Protein AF-V9LTD0-F1 (afdb_monomer)

Structure (mmCIF, N/CA/C/O backbone):
data_AF-V9LTD0-F1
#
_entry.id   AF-V9LTD0-F1
#
loop_
_atom_site.group_PDB
_atom_site.id
_atom_site.type_symbol
_atom_site.label_atom_id
_atom_site.label_alt_id
_atom_site.label_comp_id
_atom_site.label_asym_id
_atom_site.label_entity_id
_atom_site.label_seq_id
_atom_site.pdbx_PDB_ins_code
_atom_site.Cartn_x
_atom_site.Cartn_y
_atom_site.Cartn_z
_atom_site.occupancy
_atom_site.B_iso_or_equiv
_atom_site.auth_seq_id
_atom_site.auth_comp_id
_atom_site.auth_asym_id
_atom_site.auth_atom_id
_atom_site.pdbx_PDB_model_num
ATOM 1 N N . ALA A 1 1 ? -18.388 12.208 -6.194 1.00 43.16 1 ALA A N 1
ATOM 2 C CA . ALA A 1 1 ? -17.967 12.285 -4.782 1.00 43.16 1 ALA A CA 1
ATOM 3 C C . ALA A 1 1 ? -17.238 10.993 -4.446 1.00 43.16 1 ALA A C 1
ATOM 5 O O . ALA A 1 1 ? -17.879 9.949 -4.429 1.00 43.16 1 ALA A O 1
ATOM 6 N N . HIS A 1 2 ? -15.911 11.019 -4.291 1.00 52.38 2 HIS A N 1
ATOM 7 C CA . HIS A 1 2 ? -15.194 9.828 -3.833 1.00 52.38 2 HIS A CA 1
ATOM 8 C C . HIS A 1 2 ? -15.610 9.573 -2.387 1.00 52.38 2 HIS A C 1
ATOM 10 O O . HIS A 1 2 ? -15.352 10.388 -1.504 1.00 52.38 2 HIS A O 1
ATOM 16 N N . SER A 1 3 ? -16.346 8.486 -2.173 1.00 54.38 3 SER A N 1
ATOM 17 C CA . SER A 1 3 ? -16.672 8.011 -0.838 1.00 54.38 3 SER A CA 1
ATOM 18 C C . SER A 1 3 ? -15.356 7.547 -0.219 1.00 54.38 3 SER A C 1
ATOM 20 O O . SER A 1 3 ? -14.831 6.500 -0.590 1.00 54.38 3 SER A O 1
ATOM 22 N N . PHE A 1 4 ? -14.756 8.378 0.635 1.00 58.94 4 PHE A N 1
ATOM 23 C CA . PHE A 1 4 ? -13.577 7.998 1.404 1.00 58.94 4 PHE A CA 1
ATOM 24 C C . PHE A 1 4 ? -14.016 6.949 2.422 1.00 58.94 4 PHE A C 1
ATOM 26 O O . PHE A 1 4 ? -14.461 7.266 3.524 1.00 58.94 4 PHE A O 1
ATOM 33 N N . ARG A 1 5 ? -13.971 5.685 2.005 1.00 71.19 5 ARG A N 1
ATOM 34 C CA . ARG A 1 5 ? -14.262 4.543 2.859 1.00 71.19 5 ARG A CA 1
ATOM 35 C C . ARG A 1 5 ? -12.978 4.136 3.571 1.00 71.19 5 ARG A C 1
ATOM 37 O O . ARG A 1 5 ? -11.934 4.004 2.940 1.00 71.19 5 ARG A O 1
ATOM 44 N N . ALA A 1 6 ? -13.069 3.925 4.880 1.00 74.44 6 ALA A N 1
ATOM 45 C CA . ALA A 1 6 ? -12.001 3.274 5.620 1.00 74.44 6 ALA A CA 1
ATOM 46 C C . ALA A 1 6 ? -11.857 1.832 5.110 1.00 74.44 6 ALA A C 1
ATOM 48 O O . ALA A 1 6 ? -12.822 1.066 5.141 1.00 74.44 6 ALA A O 1
ATOM 49 N N . LEU A 1 7 ? -10.672 1.506 4.600 1.00 80.94 7 LEU A N 1
ATOM 50 C CA . LEU A 1 7 ? -10.316 0.162 4.157 1.00 80.94 7 LEU A CA 1
ATOM 51 C C . LEU A 1 7 ? -10.086 -0.735 5.375 1.00 80.94 7 LEU A C 1
ATOM 53 O O . LEU A 1 7 ? -9.609 -0.277 6.418 1.00 80.94 7 LEU A O 1
ATOM 57 N N . THR A 1 8 ? -10.440 -2.005 5.237 1.00 85.38 8 THR A N 1
ATOM 58 C CA . THR A 1 8 ? -10.159 -3.037 6.240 1.00 85.38 8 THR A CA 1
ATOM 59 C C . THR A 1 8 ? -8.689 -3.463 6.183 1.00 85.38 8 THR A C 1
ATOM 61 O O . THR A 1 8 ? -7.999 -3.225 5.190 1.00 85.38 8 THR A O 1
ATOM 64 N N . VAL A 1 9 ? -8.191 -4.093 7.250 1.00 83.25 9 VAL A N 1
ATOM 65 C CA . VAL A 1 9 ? -6.818 -4.623 7.304 1.00 83.25 9 VAL A CA 1
ATOM 66 C C . VAL A 1 9 ? -6.497 -5.557 6.120 1.00 83.25 9 VAL A C 1
ATOM 68 O O . VAL A 1 9 ? -5.487 -5.303 5.463 1.00 83.25 9 VAL A O 1
ATOM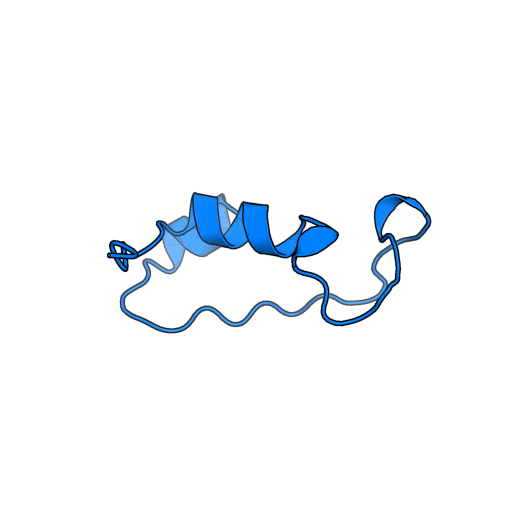 71 N N . PRO A 1 10 ? -7.334 -6.555 5.758 1.00 85.25 10 PRO A N 1
ATOM 72 C CA . PRO A 1 10 ? -7.072 -7.414 4.597 1.00 85.25 10 PRO A CA 1
ATOM 73 C C . PRO A 1 10 ? -6.992 -6.644 3.272 1.00 85.25 10 PRO A C 1
ATOM 75 O O . PRO A 1 10 ? -6.122 -6.915 2.446 1.00 85.25 10 PRO A O 1
ATOM 78 N N . GLU A 1 11 ? -7.864 -5.653 3.066 1.00 85.75 11 GLU A N 1
ATOM 79 C CA . GLU A 1 11 ? -7.846 -4.831 1.849 1.00 85.75 11 GLU A CA 1
ATOM 80 C C . GLU A 1 11 ? -6.568 -3.984 1.758 1.00 85.75 11 GLU A C 1
ATOM 82 O O . GLU A 1 11 ? -6.005 -3.837 0.672 1.00 85.75 11 GLU A O 1
ATOM 87 N N . LEU A 1 12 ? -6.078 -3.460 2.888 1.00 85.56 12 LEU A N 1
ATOM 88 C CA . LEU A 1 12 ? -4.808 -2.732 2.952 1.00 85.56 12 LEU A CA 1
ATOM 89 C C . LEU A 1 12 ? -3.622 -3.649 2.647 1.00 85.56 12 LEU A C 1
ATOM 91 O O . LEU A 1 12 ? -2.754 -3.270 1.860 1.00 85.56 12 LEU A O 1
ATOM 95 N N . THR A 1 13 ? -3.594 -4.858 3.213 1.00 85.94 13 THR A N 1
ATOM 96 C CA . THR A 1 13 ? -2.500 -5.803 2.968 1.00 85.94 13 THR A CA 1
ATOM 97 C C . THR A 1 13 ? -2.452 -6.252 1.515 1.00 85.94 13 THR A C 1
ATOM 99 O O . THR A 1 13 ? -1.385 -6.222 0.905 1.00 85.94 13 THR A O 1
ATOM 102 N N . GLN A 1 14 ? -3.598 -6.552 0.902 1.00 85.38 14 GLN A N 1
ATOM 103 C CA . GLN A 1 14 ? -3.648 -6.868 -0.528 1.00 85.38 14 GLN A CA 1
ATOM 104 C C . GLN A 1 14 ? -3.171 -5.704 -1.400 1.00 85.38 14 GLN A C 1
ATOM 106 O O . GLN A 1 14 ? -2.429 -5.915 -2.359 1.00 85.38 14 GLN A O 1
ATOM 111 N N . GLN A 1 15 ? -3.552 -4.470 -1.059 1.00 84.62 15 GLN A N 1
ATOM 112 C CA . GLN A 1 15 ? -3.123 -3.286 -1.801 1.00 84.62 15 GLN A CA 1
ATOM 113 C C . GLN A 1 15 ? -1.615 -3.040 -1.720 1.00 84.62 15 GLN A C 1
ATOM 115 O O . GLN A 1 15 ? -1.054 -2.541 -2.697 1.00 84.62 15 GLN A O 1
ATOM 120 N N . MET A 1 16 ? -0.955 -3.403 -0.614 1.00 83.56 16 MET A N 1
ATOM 121 C CA . MET A 1 16 ? 0.508 -3.305 -0.494 1.00 83.56 16 MET A CA 1
ATOM 122 C C . MET A 1 16 ? 1.242 -4.188 -1.511 1.00 83.56 16 MET A C 1
ATOM 124 O O . MET A 1 16 ? 2.336 -3.831 -1.948 1.00 83.56 16 MET A O 1
ATOM 128 N N . PHE A 1 17 ? 0.633 -5.303 -1.918 1.00 80.44 17 PHE A N 1
ATOM 129 C CA . PHE A 1 17 ? 1.174 -6.232 -2.909 1.00 80.44 17 PHE A CA 1
ATOM 130 C C . PHE A 1 17 ? 0.565 -6.049 -4.314 1.00 80.44 17 PHE A C 1
ATOM 132 O O . PHE A 1 17 ? 0.751 -6.912 -5.171 1.00 80.44 17 PHE A O 1
ATOM 139 N N . ASP A 1 18 ? -0.137 -4.944 -4.604 1.00 83.62 18 ASP A N 1
ATOM 140 C CA . ASP A 1 18 ? -0.592 -4.608 -5.968 1.00 83.62 18 ASP A CA 1
ATOM 141 C C . ASP A 1 18 ? 0.400 -3.650 -6.658 1.00 83.62 18 ASP A C 1
ATOM 143 O O . ASP A 1 18 ? 0.685 -2.575 -6.117 1.00 83.62 18 ASP A O 1
ATOM 147 N N . PRO A 1 19 ? 0.974 -4.007 -7.832 1.00 78.44 19 PRO A N 1
ATOM 148 C CA . PRO A 1 19 ? 2.026 -3.207 -8.464 1.00 78.44 19 PRO A CA 1
ATOM 149 C C . PRO A 1 19 ? 1.543 -1.821 -8.872 1.00 78.44 19 PRO A C 1
ATOM 151 O O . PRO A 1 19 ? 2.352 -0.906 -9.010 1.00 78.44 19 PRO A O 1
ATOM 154 N N . LYS A 1 20 ? 0.225 -1.628 -8.982 1.00 82.00 20 LYS A N 1
ATOM 155 C CA . LYS A 1 20 ? -0.389 -0.318 -9.222 1.00 82.00 20 LYS A CA 1
ATOM 156 C C . LYS A 1 20 ? -0.178 0.673 -8.079 1.00 82.00 20 LYS A C 1
ATOM 158 O O . LYS A 1 20 ? -0.174 1.873 -8.331 1.00 82.00 20 LYS A O 1
ATOM 163 N N . ASN A 1 21 ? -0.014 0.185 -6.850 1.00 83.50 21 ASN A N 1
ATOM 164 C CA . ASN A 1 21 ? 0.192 1.023 -5.667 1.00 83.50 21 ASN A CA 1
ATOM 165 C C . ASN A 1 21 ? 1.679 1.201 -5.328 1.00 83.50 21 ASN A C 1
ATOM 167 O O . ASN A 1 21 ? 2.018 1.865 -4.347 1.00 83.50 21 ASN A O 1
ATOM 171 N N . MET A 1 22 ? 2.581 0.617 -6.123 1.00 80.56 22 MET A N 1
ATOM 172 C CA . MET A 1 22 ? 4.011 0.798 -5.936 1.00 80.56 22 MET A CA 1
ATOM 173 C C . MET A 1 22 ? 4.412 2.208 -6.382 1.00 80.56 22 MET A C 1
ATOM 175 O O . MET A 1 22 ? 4.155 2.628 -7.506 1.00 80.56 22 MET A O 1
ATOM 179 N N . MET A 1 23 ? 5.106 2.933 -5.506 1.00 82.12 23 MET A N 1
ATOM 180 C CA . MET A 1 23 ? 5.619 4.280 -5.801 1.00 82.12 23 MET A CA 1
ATOM 181 C C . MET A 1 23 ? 6.785 4.281 -6.808 1.00 82.12 23 MET A C 1
ATOM 183 O O . MET A 1 23 ? 7.240 5.342 -7.229 1.00 82.1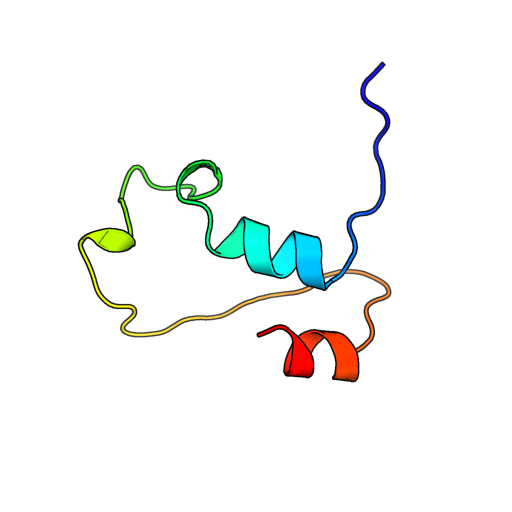2 23 MET A O 1
ATOM 187 N N . ALA A 1 24 ? 7.283 3.101 -7.180 1.00 79.12 24 ALA A N 1
ATOM 188 C CA . ALA A 1 24 ? 8.303 2.897 -8.197 1.00 79.12 24 ALA A CA 1
ATOM 189 C C . ALA A 1 24 ? 7.723 2.051 -9.336 1.00 79.12 24 ALA A C 1
ATOM 191 O O . ALA A 1 24 ? 6.968 1.113 -9.085 1.00 79.12 24 ALA A O 1
ATOM 192 N N . ALA A 1 25 ? 8.117 2.345 -10.577 1.00 76.31 25 ALA A N 1
ATOM 193 C CA . ALA A 1 25 ? 7.722 1.590 -11.769 1.00 76.31 25 ALA A CA 1
ATOM 194 C C . ALA A 1 25 ? 8.482 0.252 -11.873 1.00 76.31 25 ALA A C 1
ATOM 196 O O . ALA A 1 25 ? 9.171 -0.019 -12.856 1.00 76.31 25 ALA A O 1
ATOM 197 N N . SER A 1 26 ? 8.374 -0.567 -10.831 1.00 70.56 26 SER A N 1
ATOM 198 C CA . SER A 1 26 ? 9.023 -1.866 -10.705 1.00 70.56 26 SER A CA 1
ATOM 199 C C . SER A 1 26 ? 7.958 -2.916 -10.423 1.00 70.56 26 SER A C 1
ATOM 201 O O . SER A 1 26 ? 7.249 -2.828 -9.423 1.00 70.56 26 SER A O 1
ATOM 203 N N . ASP A 1 27 ? 7.849 -3.919 -11.291 1.00 74.38 27 ASP A N 1
ATOM 204 C CA . ASP A 1 27 ? 6.959 -5.054 -11.057 1.00 74.38 27 ASP A CA 1
ATOM 205 C C . ASP A 1 27 ? 7.653 -6.061 -10.133 1.00 74.38 27 ASP A C 1
ATOM 207 O O . ASP A 1 27 ? 8.616 -6.731 -10.511 1.00 74.38 27 ASP A O 1
ATOM 211 N N . PHE A 1 28 ? 7.169 -6.168 -8.901 1.00 69.19 28 PHE A N 1
ATOM 212 C CA . PHE A 1 28 ? 7.679 -7.115 -7.909 1.00 69.19 28 PHE A CA 1
ATOM 213 C C . PHE A 1 28 ? 7.424 -8.580 -8.267 1.00 69.19 28 PHE A C 1
ATOM 215 O O . PHE A 1 28 ? 8.073 -9.450 -7.691 1.00 69.19 28 PHE A O 1
ATOM 222 N N . ARG A 1 29 ? 6.566 -8.879 -9.253 1.00 78.44 29 ARG A N 1
ATOM 223 C CA . ARG A 1 29 ? 6.431 -10.242 -9.800 1.00 78.44 29 ARG A CA 1
ATOM 224 C C . ARG A 1 29 ? 7.694 -10.698 -10.529 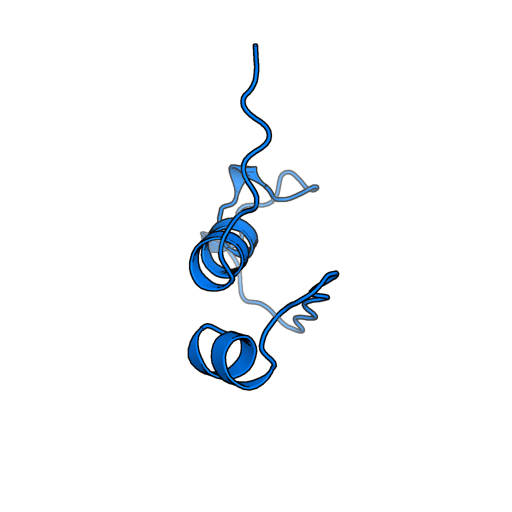1.00 78.44 29 ARG A C 1
ATOM 226 O O . ARG A 1 29 ? 7.936 -11.896 -10.630 1.00 78.44 29 ARG A O 1
ATOM 233 N N . ASN A 1 30 ? 8.509 -9.755 -11.001 1.00 80.88 30 ASN A N 1
ATOM 234 C CA . ASN A 1 30 ? 9.762 -10.041 -11.698 1.00 80.88 30 ASN A CA 1
ATOM 235 C C . ASN A 1 30 ? 10.970 -10.140 -10.747 1.00 80.88 30 ASN A C 1
ATOM 237 O O . ASN A 1 30 ? 12.096 -10.326 -11.209 1.00 80.88 30 ASN A O 1
ATOM 241 N N . GLY A 1 31 ? 10.766 -10.016 -9.431 1.00 80.44 31 GLY A N 1
ATOM 242 C CA . GLY A 1 31 ? 11.831 -10.014 -8.429 1.00 80.44 31 GLY A CA 1
ATOM 243 C C . GLY A 1 31 ? 11.488 -10.818 -7.177 1.00 80.44 31 GLY A C 1
ATOM 244 O O . GLY A 1 31 ? 10.475 -11.506 -7.101 1.00 80.44 31 GLY A O 1
ATOM 245 N N . ARG A 1 32 ? 12.367 -10.749 -6.175 1.00 81.81 32 ARG A N 1
ATOM 246 C CA . ARG A 1 32 ? 12.126 -11.291 -4.832 1.00 81.81 32 ARG A CA 1
ATOM 247 C C . ARG A 1 32 ? 12.372 -10.191 -3.815 1.00 81.81 32 ARG A C 1
ATOM 249 O O . ARG A 1 32 ? 13.310 -9.410 -3.973 1.00 81.81 32 ARG A O 1
ATOM 256 N N . TYR A 1 33 ? 11.554 -10.145 -2.773 1.00 81.75 33 TYR A N 1
ATOM 257 C CA . TYR A 1 33 ? 11.782 -9.230 -1.665 1.00 81.75 33 TYR A CA 1
ATOM 258 C C . TYR A 1 33 ? 12.990 -9.688 -0.844 1.00 81.75 33 TYR A C 1
ATOM 260 O O . TYR A 1 33 ? 13.042 -10.829 -0.393 1.00 81.75 33 TYR A O 1
ATOM 268 N N . LEU A 1 34 ? 13.965 -8.797 -0.659 1.00 86.62 34 LEU A N 1
ATOM 269 C CA . LEU A 1 34 ? 15.098 -9.028 0.241 1.00 86.62 34 LEU A CA 1
ATOM 270 C C . LEU A 1 34 ? 14.729 -8.669 1.686 1.00 86.62 34 LEU A C 1
ATOM 272 O O . LEU A 1 34 ? 15.073 -9.386 2.619 1.00 86.62 34 LEU A O 1
ATOM 276 N N . THR A 1 35 ? 14.012 -7.558 1.853 1.00 82.69 35 THR A N 1
ATOM 277 C CA . THR A 1 35 ? 13.465 -7.067 3.117 1.00 82.69 35 THR A CA 1
ATOM 278 C C . THR A 1 35 ? 12.126 -6.378 2.845 1.00 82.69 35 THR A C 1
ATOM 280 O O . THR A 1 35 ? 11.973 -5.673 1.845 1.00 82.69 35 THR A O 1
ATOM 283 N N . CYS A 1 36 ? 11.152 -6.574 3.732 1.00 81.69 36 CYS A N 1
ATOM 284 C CA . CYS A 1 36 ? 9.853 -5.902 3.697 1.00 81.69 36 CYS A CA 1
ATOM 285 C C . CYS A 1 36 ? 9.592 -5.243 5.050 1.00 81.69 36 CYS A C 1
ATOM 287 O O . CYS A 1 36 ? 9.905 -5.817 6.090 1.00 81.69 36 CYS A O 1
ATOM 289 N N . SER A 1 37 ? 8.996 -4.053 5.037 1.00 83.88 37 SER A N 1
ATOM 290 C CA . SER A 1 37 ? 8.479 -3.391 6.234 1.00 83.88 37 SER A CA 1
ATOM 291 C C . SER A 1 37 ? 7.127 -2.777 5.897 1.00 83.88 37 SER A C 1
ATOM 293 O O . SER A 1 37 ? 7.015 -2.042 4.915 1.00 83.88 37 SER A O 1
ATOM 295 N N . ALA A 1 38 ? 6.106 -3.104 6.687 1.00 85.25 38 ALA A N 1
ATOM 296 C CA . ALA A 1 38 ? 4.755 -2.576 6.544 1.00 85.25 38 ALA A CA 1
ATOM 297 C C . ALA A 1 38 ? 4.401 -1.753 7.784 1.00 85.25 38 ALA A C 1
ATOM 299 O O . ALA A 1 38 ? 4.589 -2.199 8.915 1.00 85.25 38 ALA A O 1
ATOM 300 N N . ILE A 1 39 ? 3.889 -0.540 7.574 1.00 86.50 39 ILE A N 1
ATOM 301 C CA . ILE A 1 39 ? 3.499 0.368 8.655 1.00 86.50 39 ILE A CA 1
ATOM 302 C C . 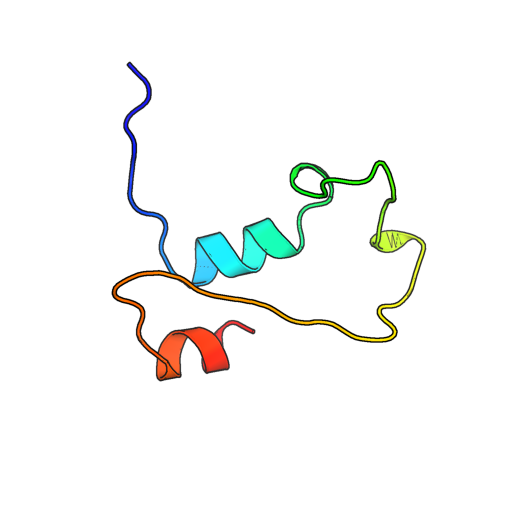ILE A 1 39 ? 2.002 0.637 8.536 1.00 86.50 39 ILE A C 1
ATOM 304 O O . ILE A 1 39 ? 1.564 1.441 7.713 1.00 86.50 39 ILE A O 1
ATOM 308 N N . PHE A 1 40 ? 1.218 -0.009 9.395 1.00 84.81 40 PHE A N 1
ATOM 309 C CA . PHE A 1 40 ? -0.217 0.236 9.508 1.00 84.81 40 PHE A CA 1
ATOM 310 C C . PHE A 1 40 ? -0.468 1.421 10.445 1.00 84.81 40 PHE A C 1
ATOM 312 O O . PHE A 1 40 ? 0.048 1.474 11.561 1.00 84.81 40 PHE A O 1
ATOM 319 N N . ARG A 1 41 ? -1.261 2.399 9.996 1.00 82.69 41 ARG A N 1
ATOM 320 C CA . ARG A 1 41 ? -1.605 3.600 10.7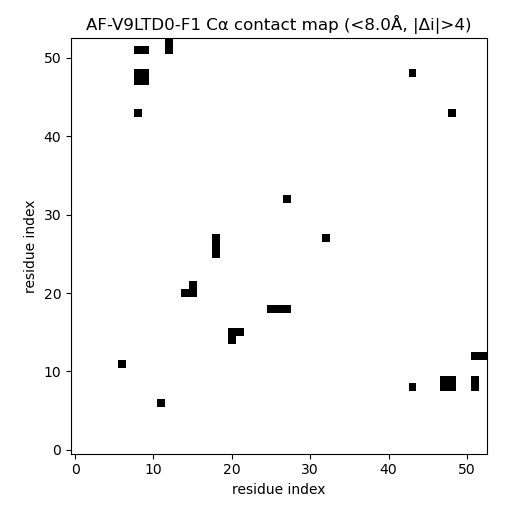74 1.00 82.69 41 ARG A CA 1
ATOM 321 C C . ARG A 1 41 ? -3.114 3.659 10.983 1.00 82.69 41 ARG A C 1
ATOM 323 O O . ARG A 1 41 ? -3.865 3.600 10.018 1.00 82.69 41 ARG A O 1
ATOM 330 N N . GLY A 1 42 ? -3.553 3.835 12.229 1.00 85.19 42 GLY A N 1
ATOM 331 C CA . GLY A 1 42 ? -4.969 3.983 12.584 1.00 85.19 42 GLY A CA 1
ATOM 332 C C . GLY A 1 42 ? -5.417 3.020 13.682 1.00 85.19 42 GLY A C 1
ATOM 333 O O . GLY A 1 42 ? -4.596 2.393 14.346 1.00 85.19 42 GLY A O 1
ATOM 334 N N . LYS A 1 43 ? -6.737 2.916 13.883 1.00 79.81 43 LYS A N 1
ATOM 335 C CA . LYS A 1 43 ? -7.342 1.926 14.787 1.00 79.81 43 LYS A CA 1
ATOM 336 C C . LYS A 1 43 ? -7.393 0.569 14.082 1.00 79.81 43 LYS A C 1
ATOM 338 O O . LYS A 1 43 ? -8.408 0.227 13.487 1.00 79.81 43 LYS A O 1
ATOM 343 N N . VAL A 1 44 ? -6.284 -0.159 14.125 1.00 82.75 44 VAL A N 1
ATOM 344 C CA 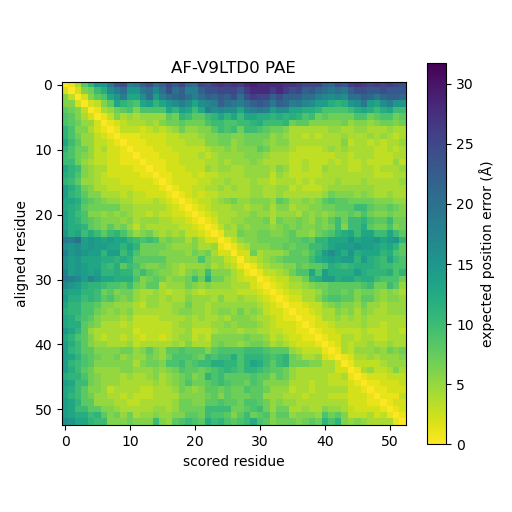. VAL A 1 44 ? -6.140 -1.496 13.535 1.00 82.75 44 VAL A CA 1
ATOM 345 C C . VAL A 1 44 ? -5.921 -2.535 14.632 1.00 82.75 44 VAL A C 1
ATOM 347 O O . VAL A 1 44 ? -5.283 -2.254 15.647 1.00 82.75 44 VAL A O 1
ATOM 350 N N . SER A 1 45 ? -6.472 -3.732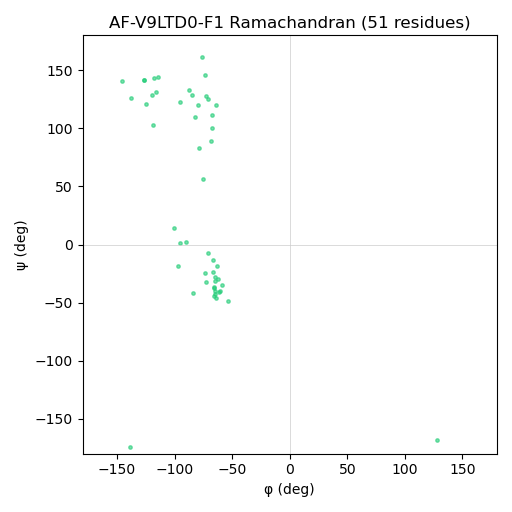 14.446 1.00 84.31 45 SER A N 1
ATOM 351 C CA . SER A 1 45 ? -6.227 -4.864 15.339 1.00 84.31 45 SER A CA 1
ATOM 352 C C . SER A 1 45 ? -4.881 -5.498 14.996 1.00 84.31 45 SER A C 1
ATOM 354 O O . SER A 1 45 ? -4.707 -5.989 13.885 1.00 84.31 45 SER A O 1
ATOM 356 N N . MET A 1 46 ? -3.940 -5.534 15.945 1.00 83.25 46 MET A N 1
ATOM 357 C CA . MET A 1 46 ? -2.625 -6.159 15.720 1.00 83.25 46 MET A CA 1
ATOM 358 C C . MET A 1 46 ? -2.738 -7.641 15.339 1.00 83.25 46 MET A C 1
ATOM 360 O O . MET A 1 46 ? -1.989 -8.114 14.496 1.00 83.25 46 MET A O 1
ATOM 364 N N . LYS A 1 47 ? -3.720 -8.352 15.907 1.00 85.50 47 LYS A N 1
ATOM 365 C CA . LYS A 1 47 ? -3.979 -9.763 15.589 1.00 85.50 47 LYS A CA 1
ATOM 366 C C . LYS A 1 47 ? -4.423 -9.952 14.136 1.00 85.50 47 LYS A C 1
ATOM 368 O O . LYS A 1 47 ? -4.035 -10.916 13.500 1.00 85.50 47 LYS A O 1
ATOM 373 N N . GLU A 1 48 ? -5.260 -9.050 13.630 1.00 83.19 48 GLU A N 1
ATOM 374 C CA . GLU A 1 48 ? -5.754 -9.119 12.249 1.00 83.19 48 GLU A CA 1
ATOM 375 C C . GLU A 1 48 ? -4.657 -8.741 11.249 1.00 83.19 48 GLU A C 1
ATOM 377 O O . GLU A 1 48 ? -4.607 -9.285 10.156 1.00 83.19 48 GLU A O 1
ATOM 382 N N . VAL A 1 49 ? -3.752 -7.839 11.639 1.00 83.69 49 VAL A N 1
ATOM 383 C CA . VAL A 1 49 ? -2.572 -7.493 10.840 1.00 83.69 49 VAL A CA 1
ATOM 384 C C . VAL A 1 49 ? -1.637 -8.692 10.700 1.00 83.69 49 VAL A C 1
ATOM 386 O O . VAL A 1 49 ? -1.200 -8.972 9.592 1.00 83.69 49 VAL A O 1
ATOM 389 N N . GLU A 1 50 ? -1.362 -9.407 11.792 1.00 84.00 50 GLU A N 1
ATOM 390 C CA . GLU A 1 50 ? -0.511 -10.605 11.774 1.00 84.00 50 GLU A CA 1
ATOM 391 C C . GLU A 1 50 ? -1.130 -11.760 10.973 1.00 84.00 50 GLU A C 1
ATOM 393 O O . GLU A 1 50 ? -0.416 -12.464 10.278 1.00 84.00 50 GLU A O 1
ATOM 398 N N . ASP A 1 51 ? -2.452 -11.938 11.029 1.00 85.31 51 ASP A N 1
ATOM 399 C CA . ASP A 1 51 ? -3.148 -13.009 10.298 1.00 85.31 51 ASP A CA 1
ATOM 400 C C . ASP A 1 51 ? -3.235 -12.751 8.780 1.00 85.31 51 ASP A C 1
ATOM 402 O O . ASP A 1 51 ? -3.389 -13.681 7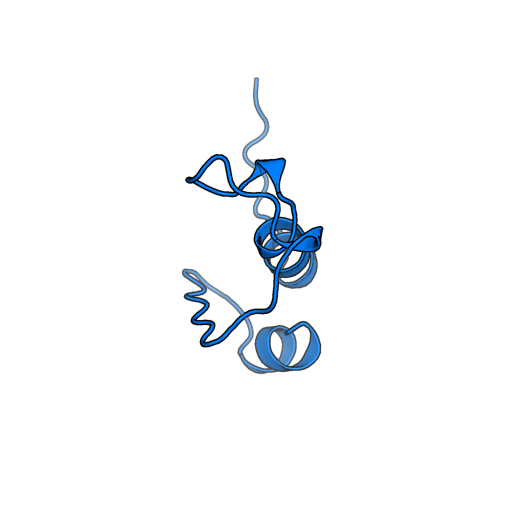.992 1.00 85.31 51 ASP A O 1
ATOM 406 N N . GLN A 1 52 ? -3.167 -11.483 8.361 1.00 79.69 52 GLN A N 1
ATOM 407 C CA . GLN A 1 52 ? -3.276 -11.084 6.952 1.00 79.69 52 GLN A CA 1
ATOM 408 C C . GLN A 1 52 ? -1.928 -10.862 6.260 1.00 79.69 52 GLN A C 1
ATOM 410 O O . GLN A 1 52 ? -1.905 -10.793 5.029 1.00 79.69 52 GLN A O 1
ATOM 415 N N . MET A 1 53 ? -0.847 -10.673 7.022 1.00 76.25 53 MET A N 1
ATOM 416 C CA . MET A 1 53 ? 0.502 -10.403 6.509 1.00 76.25 53 MET A CA 1
ATOM 417 C C . MET A 1 53 ? 1.275 -11.692 6.240 1.00 76.25 53 MET A C 1
ATOM 419 O O . MET A 1 53 ? 1.952 -11.729 5.188 1.00 76.25 53 MET A O 1
#

Mean predicted aligned error: 6.97 Å

pLDDT: mean 79.45, std 8.89, range [43.16, 86.62]

Radius of gyration: 12.93 Å; Cα contacts (8 Å, |Δi|>4): 18; chains: 1; bounding box: 33×25×28 Å

Nearest PDB structures (foldseek):
  5m7g-assembly1_B  TM=9.523E-01  e=2.537E-03  Bos taurus
  5s4x-assembly1_D  TM=9.181E-01  e=1.703E-03  Bos taurus
  5s4v-assembly1_D  TM=9.171E-01  e=2.221E-03  Bos taurus

Solvent-accessible surface area (backbone atoms only — not comparable to full-atom values): 3852 Å² total; per-residue (Å²): 131,8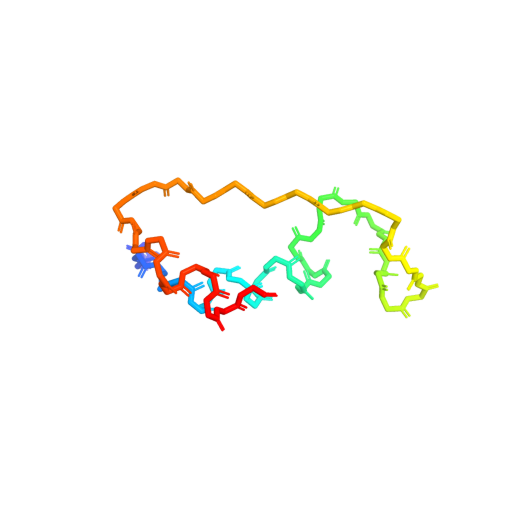5,78,88,68,87,74,52,65,61,60,50,50,54,46,74,74,33,60,88,68,45,95,51,103,59,64,63,88,82,56,77,85,89,75,88,87,86,86,88,86,77,100,68,59,69,69,56,47,65,76,58,106

Organism: NCBI:txid1233074

InterPro domains:
  IPR000217 Tubulin [PTHR11588] (4-53)
  IPR008280 Tubulin/FtsZ, C-terminal [SSF55307] (3-53)
  IPR018316 Tubulin/FtsZ, 2-layer sandwich domain [PF03953] (3-53)
  IPR037103 Tubulin/FtsZ-like, C-terminal domain [G3DSA:3.30.1330.20] (1-53)

Foldseek 3Di:
DPPPDDDALLRVLVLVQDCVNDPDNDNCVVDPDPDDDDDDDDPHDPVSNVVND

Secondary structure (DSSP, 8-state):
----PPPPHHHHHHHHT-GGG-SSS--GGGS--S-------SS--HHHHHHH-

Sequence (53 aa):
AHSFRALTVPELTQQMFDPKNMMAASDFRNGRYLTCSAIFRGKVSMKEVEDQM